Protein AF-A0A840UXD4-F1 (afdb_monomer_lite)

Radius of gyration: 17.42 Å; chains: 1; bounding box: 43×36×59 Å

Organism: NCBI:txid1506996

pLDDT: mean 75.96, std 15.87, range [35.84, 92.62]

Secondary structure (DSSP, 8-state):
-PPBP-TTEEEEEEEEEE--TTS----PPPEEEEEETT--TT---HHHHHTTT-BTT-EEEEEEETTTHHHHHGGGHHHHHHHHGGGGSSSEEEEEEEEEEEEEPPHHHHHHHHHHHHHTSS--S--------

Structure (mmCIF, N/CA/C/O backbone):
data_AF-A0A840UXD4-F1
#
_entry.id   AF-A0A840UXD4-F1
#
loop_
_atom_site.group_PDB
_atom_site.id
_atom_site.type_symbol
_atom_site.label_atom_id
_atom_site.label_alt_id
_atom_site.label_comp_id
_atom_site.label_asym_id
_atom_site.label_entity_id
_atom_site.label_seq_id
_atom_site.pdbx_PDB_ins_code
_atom_site.Cartn_x
_atom_site.Cartn_y
_atom_site.Cartn_z
_atom_site.occupancy
_atom_site.B_iso_or_equiv
_atom_site.auth_seq_id
_atom_site.auth_comp_id
_atom_site.auth_asym_id
_atom_site.auth_atom_id
_atom_site.pdbx_PDB_model_num
ATOM 1 N N . MET A 1 1 ? -14.885 -16.117 6.689 1.00 51.38 1 MET A N 1
ATOM 2 C CA . MET A 1 1 ? -13.451 -16.440 6.550 1.00 51.38 1 MET A CA 1
ATOM 3 C C . MET A 1 1 ? -12.937 -15.535 5.447 1.00 51.38 1 MET A C 1
ATOM 5 O O . MET A 1 1 ? -13.326 -15.748 4.308 1.00 51.38 1 MET A O 1
ATOM 9 N N . GLY A 1 2 ? -12.245 -14.448 5.798 1.00 63.50 2 GLY A N 1
ATOM 10 C CA . GLY A 1 2 ? -11.693 -13.512 4.811 1.00 63.50 2 GLY A CA 1
ATOM 11 C C . GLY A 1 2 ? -10.522 -14.150 4.067 1.00 63.50 2 GLY A C 1
ATOM 12 O O . GLY A 1 2 ? -9.871 -15.047 4.604 1.00 63.50 2 GLY A O 1
ATOM 13 N N . ALA A 1 3 ? -10.277 -13.729 2.829 1.00 81.12 3 ALA A N 1
ATOM 14 C CA . ALA A 1 3 ? -9.123 -14.198 2.072 1.00 81.12 3 ALA A CA 1
ATOM 15 C C . ALA A 1 3 ? -7.822 -13.674 2.709 1.00 81.12 3 ALA A C 1
ATOM 17 O O . ALA A 1 3 ? -7.748 -12.513 3.119 1.00 81.12 3 ALA A O 1
ATOM 18 N N . THR A 1 4 ? -6.816 -14.543 2.816 1.00 88.19 4 THR A N 1
ATOM 19 C CA . THR A 1 4 ? -5.488 -14.218 3.351 1.00 88.19 4 THR A CA 1
ATOM 20 C C . THR A 1 4 ? -4.525 -13.826 2.243 1.00 88.19 4 THR A C 1
ATOM 22 O O . THR A 1 4 ? -4.583 -14.354 1.128 1.00 88.19 4 THR A O 1
ATOM 25 N N . ILE A 1 5 ? -3.627 -12.893 2.552 1.00 88.94 5 ILE A N 1
ATOM 26 C CA . ILE A 1 5 ? -2.572 -12.460 1.639 1.00 88.94 5 ILE A CA 1
ATOM 27 C C . ILE A 1 5 ? -1.616 -13.630 1.382 1.00 88.94 5 ILE A C 1
ATOM 29 O O . ILE A 1 5 ? -1.026 -14.189 2.305 1.00 88.94 5 ILE A O 1
ATOM 33 N N . GLN A 1 6 ? -1.479 -13.997 0.108 1.00 86.88 6 GLN A N 1
ATOM 34 C CA . GLN A 1 6 ? -0.608 -15.067 -0.374 1.00 86.88 6 GLN A CA 1
ATOM 35 C C . GLN A 1 6 ? 0.081 -14.643 -1.673 1.00 86.88 6 GLN A C 1
ATOM 37 O O . GLN A 1 6 ? -0.330 -13.692 -2.340 1.00 86.88 6 GLN A O 1
ATOM 42 N N . VAL A 1 7 ? 1.127 -15.378 -2.046 1.00 86.38 7 VAL A N 1
ATOM 43 C CA . VAL A 1 7 ? 1.902 -15.157 -3.274 1.00 86.38 7 VAL A CA 1
ATOM 44 C C . VAL A 1 7 ? 0.990 -15.176 -4.507 1.00 86.38 7 VAL A C 1
ATOM 46 O O . VAL A 1 7 ? 0.102 -16.021 -4.619 1.00 86.38 7 VAL A O 1
ATOM 49 N N . LEU A 1 8 ? 1.205 -14.218 -5.417 1.00 85.06 8 LEU A N 1
ATOM 50 C CA . LEU A 1 8 ? 0.421 -13.977 -6.638 1.00 85.06 8 LEU A CA 1
ATOM 51 C C . LEU A 1 8 ? -1.041 -13.564 -6.416 1.00 85.06 8 LEU A C 1
ATOM 53 O O . LEU A 1 8 ? -1.810 -13.507 -7.374 1.00 85.06 8 LEU A O 1
ATOM 57 N N . LYS A 1 9 ? -1.449 -13.229 -5.189 1.00 88.44 9 LYS A N 1
ATOM 58 C CA . LYS A 1 9 ? -2.764 -12.625 -4.955 1.00 88.44 9 LYS A CA 1
ATOM 59 C C . LYS A 1 9 ? -2.733 -11.133 -5.236 1.00 88.44 9 LYS A C 1
ATOM 61 O O . LYS A 1 9 ? -1.749 -10.443 -4.965 1.00 88.44 9 LYS A O 1
ATOM 66 N N . LYS A 1 10 ? -3.849 -10.635 -5.759 1.00 91.00 10 LYS A N 1
ATOM 67 C CA . LYS A 1 10 ? -4.106 -9.211 -5.912 1.00 91.00 10 LYS A CA 1
ATOM 68 C C . LYS A 1 10 ? -4.601 -8.671 -4.582 1.00 91.00 10 LYS A C 1
ATOM 70 O O . LYS A 1 10 ? -5.691 -9.021 -4.122 1.00 91.00 10 LYS A O 1
ATOM 75 N N . VAL A 1 11 ? -3.786 -7.818 -3.979 1.00 91.44 11 VAL A N 1
ATOM 76 C CA . VAL A 1 11 ? -4.063 -7.202 -2.686 1.00 91.44 11 VAL A CA 1
ATOM 77 C C . VAL A 1 11 ? -4.475 -5.758 -2.918 1.00 91.44 11 VAL A C 1
ATOM 79 O O . VAL A 1 11 ? -3.784 -5.001 -3.602 1.00 91.44 11 VAL A O 1
ATOM 82 N N . THR A 1 12 ? -5.617 -5.392 -2.346 1.00 91.56 12 THR A N 1
ATOM 83 C CA . THR A 1 12 ? -6.121 -4.023 -2.298 1.00 91.56 12 THR A CA 1
ATOM 84 C C . THR A 1 12 ? -5.993 -3.527 -0.870 1.00 91.56 12 THR A C 1
ATOM 86 O O . THR A 1 12 ? -6.517 -4.135 0.064 1.00 91.56 12 THR A O 1
ATOM 89 N N . LEU A 1 13 ? -5.250 -2.441 -0.710 1.00 91.88 13 LEU A N 1
ATOM 90 C CA . LEU A 1 13 ? -4.996 -1.791 0.560 1.00 91.88 13 LEU A CA 1
ATOM 91 C C . LEU A 1 13 ? -5.547 -0.375 0.530 1.00 91.88 13 LEU A C 1
ATOM 93 O O . LEU A 1 13 ? -5.537 0.285 -0.504 1.00 91.88 13 LEU A O 1
ATOM 97 N N . SER A 1 14 ? -5.974 0.112 1.680 1.00 90.06 14 SER A N 1
ATOM 98 C CA . SER A 1 14 ? -6.309 1.509 1.906 1.00 90.06 14 SER A CA 1
ATOM 99 C C . SER A 1 14 ? -5.244 2.114 2.811 1.00 90.06 14 SER A C 1
ATOM 101 O O . SER A 1 14 ? -5.055 1.640 3.930 1.00 90.06 14 SER A O 1
ATOM 103 N N . LEU A 1 15 ? -4.512 3.114 2.315 1.00 88.00 15 LEU A N 1
ATOM 104 C CA . LEU A 1 15 ? -3.477 3.807 3.078 1.00 88.00 15 LEU A CA 1
ATOM 105 C C . LEU A 1 15 ? -3.973 5.163 3.556 1.00 88.00 15 LEU A C 1
ATOM 107 O O . LEU A 1 15 ? -4.465 5.974 2.772 1.00 88.00 15 LEU A O 1
ATOM 111 N N . VAL A 1 16 ? -3.756 5.436 4.835 1.00 85.38 16 VAL A N 1
ATOM 112 C CA . VAL A 1 16 ? -4.029 6.722 5.468 1.00 85.38 16 VAL A CA 1
ATOM 113 C C . VAL A 1 16 ? -2.751 7.187 6.151 1.00 85.38 16 VAL A C 1
ATOM 115 O O . VAL A 1 16 ? -2.277 6.563 7.100 1.00 85.38 16 VAL A O 1
ATOM 118 N N . ALA A 1 17 ? -2.182 8.292 5.671 1.00 81.25 17 ALA A N 1
ATOM 119 C CA . ALA A 1 17 ? -1.052 8.925 6.338 1.00 81.25 17 ALA A CA 1
ATOM 120 C C . ALA A 1 17 ? -1.546 9.610 7.617 1.00 81.25 17 ALA A C 1
ATOM 122 O O . ALA A 1 17 ? -2.346 10.547 7.565 1.00 81.25 17 ALA A O 1
ATOM 123 N N . LYS A 1 18 ? -1.076 9.132 8.765 1.00 73.88 18 LYS A N 1
ATOM 124 C CA . LYS A 1 18 ? -1.256 9.776 10.057 1.00 73.88 18 LYS A CA 1
ATOM 125 C C . LYS A 1 18 ? -0.095 10.745 10.250 1.00 73.88 18 LYS A C 1
ATOM 127 O O . LYS A 1 18 ? 1.053 10.350 10.369 1.00 73.88 18 LYS A O 1
ATOM 132 N N . THR A 1 19 ? -0.383 12.035 10.266 1.00 63.56 19 THR A N 1
ATOM 133 C CA . THR A 1 19 ? 0.560 13.032 10.785 1.00 63.56 19 THR A CA 1
ATOM 134 C C . THR A 1 19 ? 0.357 13.141 12.296 1.00 63.56 19 THR A C 1
ATOM 136 O O . THR A 1 19 ? -0.790 13.146 12.746 1.00 63.56 19 THR A O 1
ATOM 139 N N . GLU A 1 20 ? 1.444 13.190 13.071 1.00 55.12 20 GLU A N 1
ATOM 140 C CA . GLU A 1 20 ? 1.452 13.179 14.544 1.00 55.12 20 GLU A CA 1
ATOM 141 C C . GLU A 1 20 ? 0.375 14.071 15.215 1.00 55.12 20 GLU A C 1
ATOM 143 O O . GLU A 1 20 ? 0.006 15.135 14.695 1.00 55.12 20 GLU A O 1
ATOM 148 N N . PRO A 1 21 ? -0.110 13.689 16.415 1.00 45.56 21 PRO A N 1
ATOM 149 C CA . PRO A 1 21 ? -1.150 14.414 17.139 1.00 45.56 21 PRO A CA 1
ATOM 150 C C . PRO A 1 21 ? -0.599 15.714 17.745 1.00 45.56 21 PRO A C 1
ATOM 152 O O . PRO A 1 21 ? -0.247 15.785 18.918 1.00 45.56 21 PRO A O 1
ATOM 155 N N . GLY A 1 22 ? -0.526 16.772 16.940 1.00 49.06 22 GLY A N 1
ATOM 156 C CA . GLY A 1 22 ? -0.102 18.094 17.416 1.00 49.06 22 GLY A CA 1
ATOM 157 C C . GLY A 1 22 ? -0.281 19.240 16.425 1.00 49.06 22 GLY A C 1
ATOM 158 O O . GLY A 1 22 ? -0.312 20.400 16.835 1.00 49.06 22 GLY A O 1
ATOM 159 N N . LYS A 1 23 ? -0.451 18.958 15.128 1.00 41.72 23 LYS A N 1
ATOM 160 C CA . LYS A 1 23 ? -0.671 20.009 14.132 1.00 41.72 23 LYS A CA 1
ATOM 161 C C . LYS A 1 23 ? -1.556 19.501 13.001 1.00 41.72 23 LYS A C 1
ATOM 163 O O . LYS A 1 23 ? -1.111 18.736 12.162 1.00 41.72 23 LYS A O 1
ATOM 168 N N . CYS A 1 24 ? -2.800 19.977 13.012 1.00 35.84 24 CYS A N 1
ATOM 169 C CA . CYS A 1 24 ? -3.835 19.784 11.997 1.00 35.84 24 CYS A CA 1
ATOM 170 C C . CYS A 1 24 ? -4.174 18.321 11.678 1.00 35.84 24 CYS A C 1
ATOM 172 O O . CYS A 1 24 ? -3.444 17.625 10.982 1.00 35.84 24 CYS A O 1
ATOM 174 N N . SER A 1 25 ? -5.363 17.899 12.115 1.00 44.22 25 SER A N 1
ATOM 175 C CA . SER A 1 25 ? -6.077 16.745 11.570 1.00 44.22 25 SER A CA 1
ATOM 176 C C . SER A 1 25 ? -6.206 16.879 10.052 1.00 44.22 25 SER A C 1
ATOM 178 O O . SER A 1 25 ? -7.178 17.435 9.544 1.00 44.22 25 SER A O 1
ATOM 180 N N . THR A 1 26 ? -5.221 16.384 9.312 1.00 45.72 26 THR A N 1
ATOM 181 C CA . THR A 1 26 ? -5.364 16.201 7.877 1.00 45.72 26 THR A CA 1
ATOM 182 C C . THR A 1 26 ? -6.144 14.911 7.720 1.00 45.72 26 THR A C 1
ATOM 184 O O . THR A 1 26 ? -5.596 13.819 7.821 1.00 45.72 26 THR A O 1
ATOM 187 N N . ASN A 1 27 ? -7.457 15.051 7.545 1.00 52.75 27 ASN A N 1
ATOM 188 C CA . ASN A 1 27 ? -8.353 13.997 7.081 1.00 52.75 27 ASN A CA 1
ATOM 189 C C . ASN A 1 27 ? -7.976 13.651 5.629 1.00 52.75 27 ASN A C 1
ATOM 191 O O . ASN A 1 27 ? -8.712 13.968 4.695 1.00 52.75 27 ASN A O 1
ATOM 195 N N . ALA A 1 28 ? -6.761 13.133 5.429 1.00 63.28 28 ALA A N 1
ATOM 196 C CA . ALA A 1 28 ? -6.299 12.693 4.130 1.00 63.28 28 ALA A CA 1
ATOM 197 C C . ALA A 1 28 ? -7.223 11.547 3.706 1.00 63.28 28 ALA A C 1
ATOM 199 O O . ALA A 1 28 ? -7.399 10.601 4.481 1.00 63.28 28 ALA A O 1
ATOM 200 N N . PRO A 1 29 ? -7.862 11.640 2.529 1.00 69.69 29 PRO A N 1
ATOM 201 C CA . PRO A 1 29 ? -8.730 10.575 2.074 1.00 69.69 29 PRO A CA 1
ATOM 202 C C . PRO A 1 29 ? -7.916 9.279 1.965 1.00 69.69 29 PRO A C 1
ATOM 204 O O . PRO A 1 29 ? -6.758 9.335 1.542 1.00 69.69 29 PRO A O 1
ATOM 207 N N . PRO A 1 30 ? -8.501 8.128 2.337 1.00 81.62 30 PRO A N 1
ATOM 208 C CA . PRO A 1 30 ? -7.849 6.840 2.174 1.00 81.62 30 PRO A CA 1
ATOM 209 C C . PRO A 1 30 ? -7.432 6.641 0.719 1.00 81.62 30 PRO A C 1
ATOM 211 O O . PRO A 1 30 ? -8.247 6.762 -0.198 1.00 81.62 30 PRO A O 1
ATOM 214 N N . ILE A 1 31 ? -6.150 6.356 0.514 1.00 85.62 31 ILE A N 1
ATOM 215 C CA . ILE A 1 31 ? -5.565 6.156 -0.805 1.00 85.62 31 ILE A CA 1
ATOM 216 C C . ILE A 1 31 ? -5.596 4.655 -1.105 1.00 85.62 31 ILE A C 1
ATOM 218 O O . ILE A 1 31 ? -4.915 3.893 -0.415 1.00 85.62 31 ILE A O 1
ATOM 222 N N . PRO A 1 32 ? -6.350 4.204 -2.122 1.00 87.12 32 PRO A N 1
ATOM 223 C CA . PRO A 1 32 ? -6.349 2.803 -2.506 1.00 87.12 32 PRO A CA 1
ATOM 224 C C . PRO A 1 32 ? -5.040 2.448 -3.224 1.00 87.12 32 PRO A C 1
ATOM 226 O O . PRO A 1 32 ? -4.716 3.016 -4.266 1.00 87.12 32 PRO A O 1
ATOM 229 N N . LEU A 1 33 ? -4.304 1.477 -2.693 1.00 88.06 33 LEU A N 1
ATOM 230 C CA . LEU A 1 33 ? -3.159 0.840 -3.337 1.00 88.06 33 LEU A CA 1
ATOM 231 C C . LEU A 1 33 ? -3.549 -0.563 -3.774 1.00 88.06 33 LEU A C 1
ATOM 233 O O . LEU A 1 33 ? -4.030 -1.357 -2.972 1.00 88.06 33 LEU A O 1
ATOM 237 N N . VAL A 1 34 ? -3.270 -0.890 -5.029 1.00 89.44 34 VAL A N 1
ATOM 238 C CA . VAL A 1 34 ? -3.474 -2.236 -5.562 1.00 89.44 34 VAL A CA 1
ATOM 239 C C . VAL A 1 34 ? -2.157 -2.744 -6.116 1.00 89.44 34 VAL A C 1
ATOM 241 O O . VAL A 1 34 ? -1.524 -2.072 -6.932 1.00 89.44 34 VAL A O 1
ATOM 244 N N . PHE A 1 35 ? -1.746 -3.929 -5.682 1.00 88.81 35 PHE A N 1
ATOM 245 C CA . PHE A 1 35 ? -0.542 -4.590 -6.177 1.00 88.81 35 PHE A CA 1
ATOM 246 C C . PHE A 1 35 ? -0.681 -6.113 -6.094 1.00 88.81 35 PHE A C 1
ATOM 248 O O . PHE A 1 35 ? -1.612 -6.637 -5.479 1.00 88.81 35 PHE A O 1
ATOM 255 N N . ILE A 1 36 ? 0.233 -6.823 -6.756 1.00 89.62 36 ILE A N 1
ATOM 256 C CA . ILE A 1 36 ? 0.310 -8.283 -6.688 1.00 89.62 36 ILE A CA 1
ATOM 257 C C . ILE A 1 36 ? 1.372 -8.651 -5.658 1.00 89.62 36 ILE A C 1
ATOM 259 O O . ILE A 1 36 ? 2.503 -8.183 -5.751 1.00 89.62 36 ILE A O 1
ATOM 263 N N . TYR A 1 37 ? 1.008 -9.474 -4.681 1.00 89.38 37 TYR A N 1
ATOM 264 C CA . TYR A 1 37 ? 1.901 -9.844 -3.588 1.00 89.38 37 TYR A CA 1
ATOM 265 C C . TYR A 1 37 ? 2.983 -10.833 -4.041 1.00 89.38 37 TYR A C 1
ATOM 267 O O . TYR A 1 37 ? 2.671 -11.851 -4.669 1.00 89.38 37 TYR A O 1
ATOM 275 N N . GLY A 1 38 ? 4.247 -10.571 -3.691 1.00 85.38 38 GLY A N 1
ATOM 276 C CA . GLY A 1 38 ? 5.350 -11.506 -3.934 1.00 85.38 38 GLY A CA 1
ATOM 277 C C . GLY A 1 38 ? 5.840 -11.571 -5.382 1.00 85.38 38 GLY A C 1
ATOM 278 O O . GLY A 1 38 ? 6.346 -12.605 -5.808 1.00 85.38 38 GLY A O 1
ATOM 279 N N . VAL A 1 39 ? 5.680 -10.489 -6.150 1.00 82.62 39 VAL A N 1
ATOM 280 C CA . VAL A 1 39 ? 6.208 -10.366 -7.528 1.00 82.62 39 VAL A CA 1
ATOM 281 C C . VAL A 1 39 ? 7.528 -9.597 -7.607 1.00 82.62 39 VAL A C 1
ATOM 283 O O . VAL A 1 39 ? 8.077 -9.444 -8.697 1.00 82.62 39 VAL A O 1
ATOM 286 N N . GLY A 1 40 ? 8.024 -9.087 -6.478 1.00 75.56 40 GLY A N 1
ATOM 287 C CA . GLY A 1 40 ? 9.300 -8.385 -6.404 1.00 75.56 40 GLY A CA 1
ATOM 288 C C . GLY A 1 40 ? 10.468 -9.290 -6.801 1.00 75.56 40 GLY A C 1
ATOM 289 O O . GLY A 1 40 ? 10.606 -10.402 -6.297 1.00 7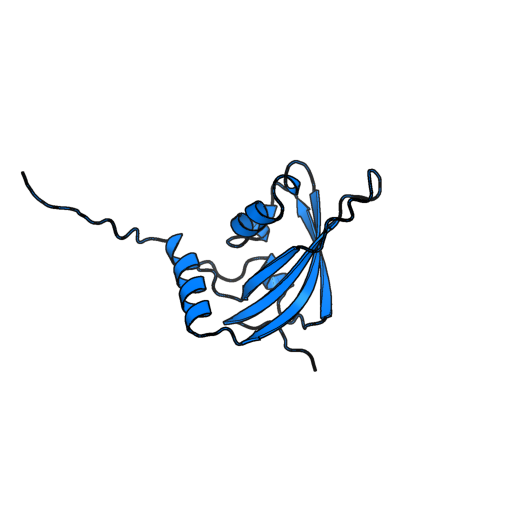5.56 40 GLY A O 1
ATOM 290 N N . SER A 1 41 ? 11.333 -8.799 -7.689 1.00 69.12 41 SER A N 1
ATOM 291 C CA . SER A 1 41 ? 12.517 -9.528 -8.175 1.00 69.12 41 SER A CA 1
ATOM 292 C C . SER A 1 41 ? 13.541 -9.823 -7.070 1.00 69.12 41 SER A C 1
ATOM 294 O O . SER A 1 41 ? 14.316 -10.765 -7.191 1.00 69.12 41 SER A O 1
ATOM 296 N N . ASP A 1 42 ? 13.533 -9.016 -6.007 1.00 70.31 42 ASP A N 1
ATOM 297 C CA . ASP A 1 42 ? 14.449 -9.088 -4.859 1.00 70.31 42 ASP A CA 1
ATOM 298 C C . ASP A 1 42 ? 13.865 -9.898 -3.679 1.00 70.31 42 ASP A C 1
ATOM 300 O O . ASP A 1 42 ? 14.432 -9.947 -2.593 1.00 70.31 42 ASP A O 1
ATOM 304 N N . GLY A 1 43 ? 12.712 -10.549 -3.879 1.00 78.62 43 GLY A N 1
ATOM 305 C CA . GLY A 1 43 ? 11.960 -11.211 -2.812 1.00 78.62 43 GLY A CA 1
ATOM 306 C C . GLY A 1 43 ? 10.962 -10.280 -2.116 1.00 78.62 43 GLY A C 1
ATOM 307 O O . GLY A 1 43 ? 10.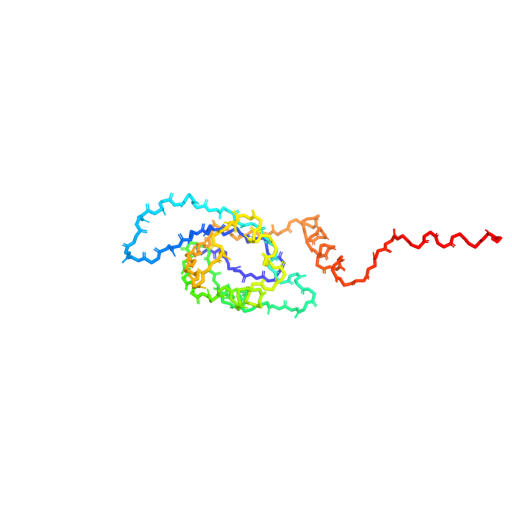525 -9.283 -2.690 1.00 78.62 43 GLY A O 1
ATOM 308 N N . LEU A 1 44 ? 10.555 -10.651 -0.894 1.00 83.75 44 LEU A N 1
ATOM 309 C CA . LEU A 1 44 ? 9.570 -9.905 -0.104 1.00 83.75 44 LEU A CA 1
ATOM 310 C C . LEU A 1 44 ? 10.238 -8.743 0.633 1.00 83.75 44 LEU A C 1
ATOM 312 O O . LEU A 1 44 ? 11.145 -8.951 1.439 1.00 83.75 44 LEU A O 1
ATOM 316 N N . CYS A 1 45 ? 9.743 -7.526 0.422 1.00 87.81 45 CYS A N 1
ATOM 317 C CA . CYS A 1 45 ? 10.191 -6.367 1.192 1.00 87.81 45 CYS A CA 1
ATOM 318 C C . CYS A 1 45 ? 9.703 -6.440 2.660 1.00 87.81 45 CYS A C 1
ATOM 320 O O . CYS A 1 45 ? 8.750 -7.169 2.965 1.00 87.81 45 CYS A O 1
ATOM 322 N N . PRO A 1 46 ? 10.286 -5.660 3.592 1.00 88.88 46 PRO A N 1
ATOM 323 C CA . PRO A 1 46 ? 9.816 -5.595 4.981 1.00 88.88 46 PRO A CA 1
ATOM 324 C C . PRO A 1 46 ? 8.320 -5.275 5.110 1.00 88.88 46 PRO A C 1
ATOM 326 O O . PRO A 1 46 ? 7.627 -5.877 5.930 1.00 88.88 46 PRO A O 1
ATOM 329 N N . PHE A 1 47 ? 7.800 -4.392 4.253 1.00 88.75 47 PHE A N 1
ATOM 330 C CA . PHE A 1 47 ? 6.368 -4.110 4.167 1.00 88.75 47 PHE A CA 1
ATOM 331 C C . PHE A 1 47 ? 5.536 -5.337 3.763 1.00 88.75 47 PHE A C 1
ATOM 333 O O . PHE A 1 47 ? 4.541 -5.654 4.411 1.00 88.75 47 PHE A O 1
ATOM 340 N N . GLU A 1 48 ? 5.946 -6.063 2.720 1.00 89.12 48 GLU A N 1
ATOM 341 C CA . GLU A 1 48 ? 5.257 -7.287 2.292 1.00 89.12 48 GLU A CA 1
ATOM 342 C C . GLU A 1 48 ? 5.322 -8.369 3.372 1.00 89.12 48 GLU A C 1
ATOM 344 O O . GLU A 1 48 ? 4.344 -9.074 3.609 1.00 89.12 48 GLU A O 1
ATOM 349 N N . THR A 1 49 ? 6.444 -8.464 4.080 1.00 89.25 49 THR A N 1
ATOM 350 C CA . THR A 1 49 ? 6.605 -9.383 5.211 1.00 89.25 49 THR A CA 1
ATOM 351 C C . THR A 1 49 ? 5.650 -9.030 6.355 1.00 89.25 49 THR A C 1
ATOM 353 O O . THR A 1 49 ? 5.058 -9.923 6.950 1.00 89.25 49 THR A O 1
ATOM 356 N N . ALA A 1 50 ? 5.423 -7.741 6.635 1.00 88.69 50 ALA A N 1
ATOM 357 C CA . ALA A 1 50 ? 4.447 -7.303 7.639 1.00 88.69 50 ALA A CA 1
ATOM 358 C C . ALA A 1 50 ? 2.987 -7.600 7.240 1.00 88.69 50 ALA A C 1
ATOM 360 O O . ALA A 1 50 ? 2.119 -7.732 8.107 1.00 88.69 50 ALA A O 1
ATOM 361 N N . LEU A 1 51 ? 2.724 -7.716 5.935 1.00 88.25 51 LEU A N 1
ATOM 362 C CA . LEU A 1 51 ? 1.432 -8.113 5.370 1.00 88.25 51 LEU A CA 1
ATOM 363 C C . LEU A 1 51 ? 1.243 -9.632 5.270 1.00 88.25 51 LEU A C 1
ATOM 365 O O . LEU A 1 51 ? 0.142 -10.084 4.952 1.00 88.25 51 LEU A O 1
ATOM 369 N N . TRP A 1 52 ? 2.283 -10.423 5.531 1.00 87.31 52 TRP A N 1
ATOM 370 C CA . TRP A 1 52 ? 2.190 -11.877 5.496 1.00 87.31 52 TRP A CA 1
ATOM 371 C C . TRP A 1 52 ? 1.131 -12.377 6.490 1.00 87.31 52 TRP A C 1
ATOM 373 O O . TRP A 1 52 ? 1.072 -11.917 7.630 1.00 87.31 52 TRP A O 1
ATOM 383 N N . ASP A 1 53 ? 0.294 -13.320 6.048 1.00 86.12 53 ASP A N 1
ATOM 384 C CA . ASP A 1 53 ? -0.803 -13.926 6.825 1.00 86.12 53 ASP A CA 1
ATOM 385 C C . ASP A 1 53 ? -1.931 -12.960 7.253 1.00 86.12 53 ASP A C 1
ATOM 387 O O . ASP A 1 53 ? -2.878 -13.357 7.930 1.00 86.12 53 ASP A O 1
ATOM 391 N N . LYS A 1 54 ? -1.897 -11.694 6.813 1.00 90.19 54 LYS A N 1
ATOM 392 C CA . LYS A 1 54 ? -2.990 -10.743 7.050 1.00 90.19 54 LYS A CA 1
ATOM 393 C C . LYS A 1 54 ? -4.220 -11.105 6.225 1.00 90.19 54 LYS A C 1
ATOM 395 O O . LYS A 1 54 ? -4.116 -11.627 5.111 1.00 90.19 54 LYS A O 1
ATOM 400 N N . HIS A 1 55 ? -5.392 -10.795 6.767 1.00 90.62 55 HIS A N 1
ATOM 401 C CA . HIS A 1 55 ? -6.678 -11.051 6.122 1.00 90.62 55 HIS A CA 1
ATOM 402 C C . HIS A 1 55 ? -7.429 -9.757 5.800 1.00 90.62 55 HIS A C 1
ATOM 404 O O . HIS A 1 55 ? -7.164 -8.699 6.369 1.00 90.62 55 HIS A O 1
ATOM 410 N N . GLU A 1 56 ? -8.381 -9.847 4.873 1.00 89.81 56 GLU A N 1
ATOM 411 C CA . GLU A 1 56 ? -9.306 -8.751 4.572 1.00 89.81 56 GLU A CA 1
ATOM 412 C C . GLU A 1 56 ? -10.020 -8.240 5.839 1.00 89.81 56 GLU A C 1
ATOM 414 O O . GLU A 1 56 ? -10.530 -9.024 6.641 1.00 89.81 56 GLU A O 1
ATOM 419 N N . GLY A 1 57 ? -10.054 -6.917 6.002 1.00 87.88 57 GLY A N 1
ATOM 420 C CA . GLY A 1 57 ? -10.561 -6.208 7.176 1.00 87.88 57 GLY A CA 1
ATOM 421 C C . GLY A 1 57 ? -9.502 -5.931 8.246 1.00 87.88 57 GLY A C 1
ATOM 422 O O . GLY A 1 57 ? -9.773 -5.186 9.190 1.00 87.88 57 GLY A O 1
ATOM 423 N N . GLU A 1 58 ? -8.297 -6.493 8.120 1.00 89.69 58 GLU A N 1
ATOM 424 C CA . GLU A 1 58 ? -7.233 -6.272 9.092 1.00 89.69 58 GLU A CA 1
ATOM 425 C C . GLU A 1 58 ? -6.522 -4.930 8.869 1.00 89.69 58 GLU A C 1
ATOM 427 O O . GLU A 1 58 ? -6.296 -4.490 7.738 1.00 89.69 58 GLU A O 1
ATOM 432 N N . LYS A 1 59 ? -6.157 -4.279 9.977 1.00 89.50 59 LYS A N 1
ATOM 433 C CA . LYS A 1 59 ? -5.438 -3.004 9.993 1.00 89.50 59 LYS A CA 1
ATOM 434 C C . LYS A 1 59 ? -4.044 -3.179 10.560 1.00 89.50 59 LYS A C 1
ATOM 436 O O . LYS A 1 59 ? -3.852 -3.847 11.573 1.00 89.50 59 LYS A O 1
ATOM 441 N N . LEU A 1 60 ? -3.090 -2.503 9.945 1.00 88.75 60 LEU A N 1
ATOM 442 C CA . LEU A 1 60 ? -1.709 -2.410 10.379 1.00 88.75 60 LEU A CA 1
ATOM 443 C C . LEU A 1 60 ? -1.322 -0.935 10.434 1.00 88.75 60 LEU A C 1
ATOM 445 O O . LEU A 1 60 ? -1.601 -0.185 9.505 1.00 88.75 60 LEU A O 1
ATOM 449 N N . VAL A 1 61 ? -0.655 -0.518 11.504 1.00 87.81 61 VAL A N 1
ATOM 450 C CA . VAL A 1 61 ? -0.021 0.802 11.564 1.00 87.81 61 VAL A CA 1
ATOM 451 C C . VAL A 1 61 ? 1.481 0.601 11.487 1.00 87.81 61 VAL A C 1
ATOM 453 O O . VAL A 1 61 ? 2.034 -0.185 12.255 1.00 87.81 61 VAL A O 1
ATOM 456 N N . VAL A 1 62 ? 2.126 1.290 10.551 1.00 86.38 62 VAL A N 1
ATOM 457 C CA . VAL A 1 62 ? 3.580 1.277 10.385 1.00 86.38 62 VAL A CA 1
ATOM 458 C C . VAL A 1 62 ? 4.117 2.688 10.554 1.00 86.38 62 VAL A C 1
ATOM 460 O O . VAL A 1 62 ? 3.560 3.634 10.003 1.00 86.38 62 VAL A O 1
ATOM 463 N N . SER A 1 63 ? 5.209 2.817 11.296 1.00 86.69 63 SER A N 1
ATOM 464 C CA . SER A 1 63 ? 5.914 4.081 11.500 1.00 86.69 63 SER A CA 1
ATOM 465 C C . SER A 1 63 ? 7.313 3.919 10.929 1.00 86.69 63 SER A C 1
ATOM 467 O O . SER A 1 63 ? 8.114 3.149 11.461 1.00 86.69 63 SER A O 1
ATOM 469 N N . VAL A 1 64 ? 7.601 4.597 9.821 1.00 85.81 64 VAL A N 1
ATOM 470 C CA . VAL A 1 64 ? 8.872 4.450 9.099 1.00 85.81 64 VAL A CA 1
ATOM 471 C C . VAL A 1 64 ? 9.490 5.822 8.886 1.00 85.81 64 VAL A C 1
ATOM 473 O O . VAL A 1 64 ? 8.811 6.772 8.503 1.00 85.81 64 VAL A O 1
ATOM 476 N N . LYS A 1 65 ? 10.793 5.949 9.138 1.00 85.25 65 LYS A N 1
ATOM 477 C CA . LYS A 1 65 ? 11.525 7.191 8.870 1.00 85.25 65 LYS A CA 1
ATOM 478 C C . LYS A 1 65 ? 11.604 7.443 7.367 1.00 85.25 65 LYS A C 1
ATOM 480 O O . LYS A 1 65 ? 11.791 6.507 6.596 1.00 85.25 65 LYS A O 1
ATOM 485 N N . ALA A 1 66 ? 11.563 8.704 6.949 1.00 80.31 66 ALA A N 1
ATOM 486 C CA . ALA A 1 66 ? 11.727 9.093 5.548 1.00 80.31 66 ALA A CA 1
ATOM 487 C C . ALA A 1 66 ? 13.086 8.672 4.949 1.00 80.31 66 ALA A C 1
ATOM 489 O O . ALA A 1 66 ? 13.214 8.587 3.735 1.00 80.31 66 ALA A O 1
ATOM 490 N N . THR A 1 67 ? 14.094 8.379 5.777 1.00 82.75 67 THR A N 1
ATOM 491 C CA . THR A 1 67 ? 15.386 7.811 5.351 1.00 82.75 67 THR A CA 1
ATOM 492 C C . THR A 1 67 ? 15.314 6.322 5.021 1.00 82.75 67 THR A C 1
ATOM 494 O O . THR A 1 67 ? 16.026 5.860 4.138 1.00 82.75 67 THR A O 1
ATOM 497 N N . ASP A 1 68 ? 14.441 5.582 5.706 1.00 86.50 68 ASP A N 1
ATOM 498 C CA . ASP A 1 68 ? 14.335 4.117 5.640 1.00 86.50 68 ASP A CA 1
ATOM 499 C C . ASP A 1 68 ? 13.125 3.660 4.807 1.00 86.50 68 ASP A C 1
ATOM 501 O O . ASP A 1 68 ? 13.003 2.496 4.435 1.00 86.50 68 ASP A O 1
ATOM 505 N N . VAL A 1 69 ? 12.225 4.589 4.472 1.00 83.81 69 VAL A N 1
ATOM 506 C CA . VAL A 1 69 ? 10.998 4.354 3.696 1.00 83.81 69 VAL A CA 1
ATOM 507 C C . VAL A 1 69 ? 11.272 3.653 2.360 1.00 83.81 69 VAL A C 1
ATOM 509 O O . VAL A 1 69 ? 10.524 2.758 1.971 1.00 83.81 69 VAL A O 1
ATOM 512 N N . GLN A 1 70 ? 12.361 4.005 1.671 1.00 84.50 70 GLN A N 1
ATOM 513 C CA . GLN A 1 70 ? 12.707 3.390 0.392 1.00 84.50 70 GLN A CA 1
ATOM 514 C C . GLN A 1 70 ? 13.065 1.912 0.561 1.00 84.50 70 GLN A C 1
ATOM 516 O O . GLN A 1 70 ? 12.639 1.090 -0.244 1.00 84.50 70 GLN A O 1
ATOM 521 N N . GLU A 1 71 ? 13.817 1.570 1.604 1.00 86.88 71 GLU A N 1
ATOM 522 C CA . GLU A 1 71 ? 14.210 0.189 1.886 1.00 86.88 71 GLU A CA 1
ATOM 523 C C . GLU A 1 71 ? 13.018 -0.630 2.398 1.00 86.88 71 GLU A C 1
ATOM 525 O O . GLU A 1 71 ? 12.777 -1.745 1.942 1.00 86.88 71 GLU A O 1
ATOM 530 N N . TYR A 1 72 ? 12.200 -0.042 3.275 1.00 88.31 72 TYR A N 1
ATOM 531 C CA . TYR A 1 72 ? 11.045 -0.709 3.873 1.00 88.31 72 TYR A CA 1
ATOM 532 C C . TYR A 1 72 ? 9.976 -1.112 2.845 1.00 88.31 72 TYR A C 1
ATOM 534 O O . TYR A 1 72 ? 9.440 -2.224 2.895 1.00 88.31 72 TYR A O 1
ATOM 542 N N . PHE A 1 73 ? 9.665 -0.215 1.905 1.00 86.19 73 PHE A N 1
ATOM 543 C CA . PHE A 1 73 ? 8.682 -0.459 0.845 1.00 86.19 73 PHE A CA 1
ATOM 544 C C . PHE A 1 73 ? 9.300 -1.035 -0.437 1.00 86.19 73 PHE A C 1
ATOM 546 O O . PHE A 1 73 ? 8.562 -1.481 -1.319 1.00 86.19 73 PHE A O 1
ATOM 553 N N . GLY A 1 74 ? 10.630 -1.016 -0.555 1.00 86.19 74 GLY A N 1
ATOM 554 C CA . GLY A 1 74 ? 11.391 -1.525 -1.692 1.00 86.19 74 GLY A CA 1
ATOM 555 C C . GLY A 1 74 ? 10.819 -1.084 -3.038 1.00 86.19 74 GLY A C 1
ATOM 556 O O . GLY A 1 74 ? 10.706 0.104 -3.338 1.00 86.19 74 GLY A O 1
ATOM 557 N N . HIS A 1 75 ? 10.409 -2.049 -3.859 1.00 82.75 75 HIS A N 1
ATOM 558 C CA . HIS A 1 75 ? 9.886 -1.787 -5.202 1.00 82.75 75 HIS A CA 1
ATOM 559 C C . HIS A 1 75 ? 8.553 -1.007 -5.218 1.00 82.75 75 HIS A C 1
ATOM 561 O O . HIS A 1 75 ? 8.233 -0.354 -6.213 1.00 82.75 75 HIS A O 1
ATOM 567 N N . LEU A 1 76 ? 7.783 -1.024 -4.123 1.00 84.00 76 LEU A N 1
ATOM 568 C CA . LEU A 1 76 ? 6.537 -0.260 -3.989 1.00 84.00 76 LEU A CA 1
ATOM 569 C C . LEU A 1 76 ? 6.782 1.210 -3.630 1.00 84.00 76 LEU A C 1
ATOM 571 O O . LEU A 1 76 ? 5.865 2.023 -3.762 1.00 84.00 76 LEU A O 1
ATOM 575 N N . PHE A 1 77 ? 8.005 1.574 -3.228 1.00 84.12 77 PHE A N 1
ATOM 576 C CA . PHE A 1 77 ? 8.351 2.933 -2.817 1.00 84.12 77 PHE A CA 1
ATOM 577 C C . PHE A 1 77 ? 8.015 3.975 -3.887 1.00 84.12 77 PHE A C 1
ATOM 579 O O . PHE A 1 77 ? 7.416 5.000 -3.576 1.00 84.12 77 PHE A O 1
ATOM 586 N N . HIS A 1 78 ? 8.334 3.714 -5.158 1.00 80.69 78 HIS A N 1
ATOM 587 C CA . HIS A 1 78 ? 8.058 4.671 -6.233 1.00 80.69 78 HIS A CA 1
ATOM 588 C C . HIS A 1 78 ? 6.551 4.908 -6.423 1.00 80.69 78 HIS A C 1
ATOM 590 O O . HIS A 1 78 ? 6.105 6.050 -6.543 1.00 80.69 78 HIS A O 1
ATOM 596 N N . THR A 1 79 ? 5.756 3.834 -6.384 1.00 82.56 79 THR A N 1
ATOM 597 C CA . THR A 1 79 ? 4.289 3.904 -6.445 1.00 82.56 79 THR A CA 1
ATOM 598 C C . THR A 1 79 ? 3.735 4.690 -5.260 1.00 82.56 79 THR A C 1
ATOM 600 O O . THR A 1 79 ? 2.888 5.563 -5.434 1.00 82.56 79 THR A O 1
ATOM 603 N N . LEU A 1 80 ? 4.251 4.431 -4.058 1.00 80.25 80 LEU A N 1
ATOM 604 C CA . LEU A 1 80 ? 3.855 5.140 -2.847 1.00 80.25 80 LEU A CA 1
ATOM 605 C C . LEU A 1 80 ? 4.231 6.620 -2.895 1.00 80.25 80 LEU A C 1
ATOM 607 O O . LEU A 1 80 ? 3.377 7.448 -2.607 1.00 80.25 80 LEU A O 1
ATOM 611 N N . CYS A 1 81 ? 5.438 6.973 -3.334 1.00 79.56 81 CYS A N 1
ATOM 612 C CA . CYS A 1 81 ? 5.852 8.360 -3.565 1.00 79.56 81 CYS A CA 1
ATOM 613 C C . CYS A 1 81 ? 4.930 9.081 -4.546 1.00 79.56 81 CYS A C 1
ATOM 615 O O . CYS A 1 81 ? 4.554 10.227 -4.313 1.00 79.56 81 CYS A O 1
ATOM 617 N N . HIS A 1 82 ? 4.537 8.418 -5.634 1.00 79.94 82 HIS A N 1
ATOM 618 C CA . HIS A 1 82 ? 3.625 9.002 -6.610 1.00 79.94 82 HIS A CA 1
ATOM 619 C C . HIS A 1 82 ? 2.232 9.263 -6.014 1.00 79.94 82 HIS A C 1
ATOM 621 O O . HIS A 1 82 ? 1.617 10.285 -6.310 1.00 79.94 82 HIS A O 1
ATOM 627 N N . MET A 1 83 ? 1.733 8.367 -5.158 1.00 77.25 83 MET A N 1
ATOM 628 C CA . MET A 1 83 ? 0.399 8.495 -4.563 1.00 77.25 83 MET A CA 1
ATOM 629 C C . MET A 1 83 ? 0.348 9.411 -3.333 1.00 77.25 83 MET A C 1
ATOM 631 O O . MET A 1 83 ? -0.578 10.205 -3.195 1.00 77.25 83 MET A O 1
ATOM 635 N N . LEU A 1 84 ? 1.332 9.306 -2.439 1.00 73.38 84 LEU A N 1
ATOM 636 C CA . LEU A 1 84 ? 1.446 10.103 -1.213 1.00 73.38 84 LEU A CA 1
ATOM 637 C C . LEU A 1 84 ? 2.074 11.480 -1.479 1.00 73.38 84 LEU A C 1
ATOM 639 O O . LEU A 1 84 ? 1.937 12.394 -0.667 1.00 73.38 84 LEU A O 1
ATOM 643 N N . GLY A 1 85 ? 2.758 11.662 -2.611 1.00 70.38 85 GLY A N 1
ATOM 644 C CA . GLY A 1 85 ? 3.377 12.924 -3.001 1.00 70.38 85 GLY A CA 1
ATOM 645 C C . GLY A 1 85 ? 4.380 13.438 -1.963 1.00 70.38 85 GLY A C 1
ATOM 646 O O . GLY A 1 85 ? 5.222 12.704 -1.452 1.00 70.38 85 GLY A O 1
ATOM 647 N N . LYS A 1 86 ? 4.280 14.731 -1.626 1.00 60.59 86 LYS A N 1
ATOM 648 C CA . LYS A 1 86 ? 5.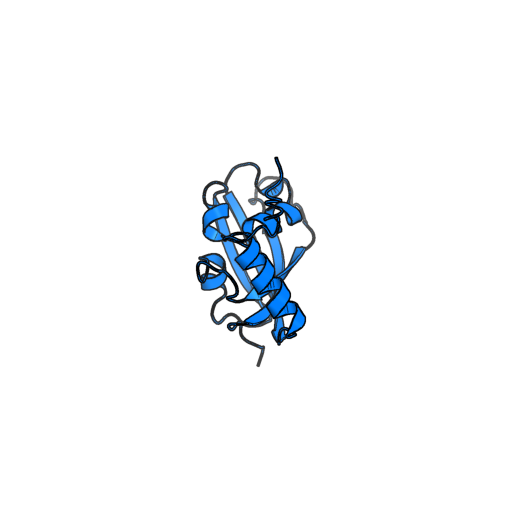184 15.424 -0.686 1.00 60.59 86 LYS A CA 1
ATOM 649 C C . LYS A 1 86 ? 4.967 15.065 0.793 1.00 60.59 86 LYS A C 1
ATOM 651 O O . LYS A 1 86 ? 5.563 15.709 1.646 1.00 60.59 86 LYS A O 1
ATOM 656 N N . GLN A 1 87 ? 4.130 14.083 1.131 1.00 60.75 87 GLN A N 1
ATOM 657 C CA . GLN A 1 87 ? 3.952 13.677 2.536 1.00 60.75 87 GLN A CA 1
ATOM 658 C C . GLN A 1 87 ? 5.170 12.919 3.095 1.00 60.75 87 GLN A C 1
ATOM 660 O O . GLN A 1 87 ? 5.310 12.783 4.302 1.00 60.75 87 GLN A O 1
ATOM 665 N N . ILE A 1 88 ? 6.092 12.507 2.219 1.00 62.06 88 ILE A N 1
ATOM 666 C CA . ILE A 1 88 ? 7.386 11.883 2.540 1.00 62.06 88 ILE A CA 1
ATOM 667 C C . ILE A 1 88 ? 8.505 12.951 2.548 1.00 62.06 88 ILE A C 1
ATOM 669 O O . ILE A 1 88 ? 9.603 12.709 2.060 1.00 62.06 88 ILE A O 1
ATOM 673 N N . ALA A 1 89 ? 8.216 14.191 2.962 1.00 53.28 89 ALA A N 1
ATOM 674 C CA . ALA A 1 89 ? 9.160 15.301 2.769 1.00 53.28 89 ALA A CA 1
ATOM 675 C C . ALA A 1 89 ? 10.083 15.598 3.958 1.00 53.28 89 ALA A C 1
ATOM 677 O O . ALA A 1 89 ? 11.128 16.188 3.716 1.00 53.28 89 ALA A O 1
ATOM 678 N N . ASP A 1 90 ? 9.761 15.211 5.197 1.00 58.88 90 ASP A N 1
ATOM 679 C CA . ASP A 1 90 ? 10.677 15.398 6.334 1.00 58.88 90 ASP A CA 1
ATOM 680 C C . ASP A 1 90 ? 10.185 14.611 7.565 1.00 58.88 90 ASP A C 1
ATOM 682 O O . ASP A 1 90 ? 9.029 14.757 7.961 1.00 58.88 90 ASP A O 1
ATOM 686 N N . GLY A 1 91 ? 11.035 13.774 8.172 1.00 74.88 91 GLY A N 1
ATOM 687 C CA . GLY A 1 91 ? 10.746 13.108 9.454 1.00 74.88 91 GLY A CA 1
ATOM 688 C C . GLY A 1 91 ? 10.278 11.647 9.382 1.00 74.88 91 GLY A C 1
ATOM 689 O O . GLY A 1 91 ? 10.798 10.851 8.599 1.00 74.88 91 GLY A O 1
ATOM 690 N N . THR A 1 92 ? 9.349 11.274 10.267 1.00 77.62 92 THR A N 1
ATOM 691 C CA . THR A 1 92 ? 8.749 9.930 10.361 1.00 77.62 92 THR A CA 1
ATOM 692 C C . THR A 1 92 ? 7.360 9.948 9.745 1.00 77.62 92 THR A C 1
ATOM 694 O O . THR A 1 92 ? 6.604 10.896 9.932 1.00 77.62 92 THR A O 1
ATOM 697 N N . ILE A 1 93 ? 7.031 8.897 9.004 1.00 78.81 93 ILE A N 1
ATOM 698 C CA . ILE A 1 93 ? 5.739 8.727 8.360 1.00 78.81 93 ILE A CA 1
ATOM 699 C C . ILE A 1 93 ? 5.012 7.608 9.090 1.00 78.81 93 ILE A C 1
ATOM 701 O O . ILE A 1 93 ? 5.451 6.455 9.056 1.00 78.81 93 ILE A O 1
ATOM 705 N N . ASP A 1 94 ? 3.890 7.944 9.713 1.00 83.06 94 ASP A N 1
ATOM 706 C CA . ASP A 1 94 ? 2.951 6.965 10.238 1.00 83.06 94 ASP A CA 1
ATOM 707 C C . ASP A 1 94 ? 1.895 6.674 9.170 1.00 83.06 94 ASP A C 1
ATOM 709 O O . ASP A 1 94 ? 1.166 7.556 8.720 1.00 83.06 94 ASP A O 1
ATOM 713 N N . LEU A 1 95 ? 1.809 5.426 8.730 1.00 82.81 95 LEU A N 1
ATOM 714 C CA . LEU A 1 95 ? 0.821 4.958 7.764 1.00 82.81 95 LEU A CA 1
ATOM 715 C C . LEU A 1 95 ? -0.077 3.941 8.450 1.00 82.81 95 LEU A C 1
ATOM 717 O O . LEU A 1 95 ? 0.383 2.910 8.936 1.00 82.81 95 LEU A O 1
ATOM 721 N N . GLU A 1 96 ? -1.374 4.221 8.470 1.00 88.25 96 GLU A N 1
ATOM 722 C CA . GLU A 1 96 ? -2.376 3.194 8.709 1.00 88.25 96 GLU A CA 1
ATOM 723 C C . GLU A 1 96 ? -2.721 2.539 7.375 1.00 88.25 96 GLU A C 1
ATOM 725 O O . GLU A 1 96 ? -3.082 3.210 6.412 1.00 88.25 96 GLU A O 1
ATOM 730 N N . ILE A 1 97 ? -2.578 1.224 7.329 1.00 89.88 97 ILE A N 1
ATOM 731 C CA . ILE A 1 97 ? -2.870 0.376 6.186 1.00 89.88 97 ILE A CA 1
ATOM 732 C C . ILE A 1 97 ? -4.011 -0.550 6.583 1.00 89.88 97 ILE A C 1
ATOM 734 O O . ILE A 1 97 ? -3.916 -1.275 7.569 1.00 89.88 97 ILE A O 1
ATOM 738 N N . GLU A 1 98 ? -5.080 -0.555 5.804 1.00 91.75 98 GLU A N 1
ATOM 739 C CA . GLU A 1 98 ? -6.186 -1.501 5.939 1.00 91.75 98 GLU A CA 1
ATOM 740 C C . GLU A 1 98 ? -6.209 -2.423 4.723 1.00 91.75 98 GLU A C 1
ATOM 742 O O . GLU A 1 98 ? -6.158 -1.954 3.585 1.00 91.75 98 GLU A O 1
ATO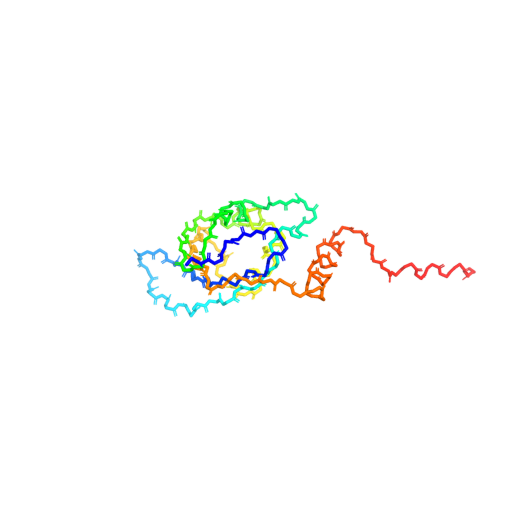M 747 N N . VAL A 1 99 ? -6.294 -3.733 4.949 1.00 92.62 99 VAL A N 1
ATOM 748 C CA . VAL A 1 99 ? -6.501 -4.706 3.874 1.00 92.62 99 VAL A CA 1
ATOM 749 C C . VAL A 1 99 ? -7.973 -4.673 3.486 1.00 92.62 99 VAL A C 1
ATOM 751 O O . VAL A 1 99 ? -8.813 -5.244 4.174 1.00 92.62 99 VAL A O 1
ATOM 754 N N . THR A 1 100 ? -8.307 -3.998 2.391 1.00 91.56 100 THR A N 1
ATOM 755 C CA . THR A 1 100 ? -9.702 -3.837 1.951 1.00 91.56 100 THR A CA 1
ATOM 756 C C . THR A 1 100 ? -10.158 -4.923 0.990 1.00 91.56 100 THR A C 1
ATOM 758 O O . THR A 1 100 ? -11.359 -5.096 0.806 1.00 91.56 100 THR A O 1
ATOM 761 N N . GLY A 1 101 ? -9.226 -5.662 0.385 1.00 89.56 101 GLY A N 1
ATOM 762 C CA . GLY A 1 101 ? -9.573 -6.787 -0.471 1.00 89.56 101 GLY A CA 1
ATOM 763 C C . GLY A 1 101 ? -8.396 -7.693 -0.782 1.00 89.56 101 GLY A C 1
ATOM 764 O O . GLY A 1 101 ? -7.301 -7.221 -1.090 1.00 89.56 101 GLY A O 1
ATOM 765 N N . VAL A 1 102 ? -8.634 -9.002 -0.766 1.00 91.12 102 VAL A N 1
ATOM 766 C CA . VAL A 1 102 ? -7.670 -9.996 -1.254 1.00 91.12 102 VAL A CA 1
ATOM 767 C C . VAL A 1 102 ? -8.359 -10.886 -2.277 1.00 91.12 102 VAL A C 1
ATOM 769 O O . VAL A 1 102 ? -9.304 -11.607 -1.969 1.00 91.12 102 VAL A O 1
ATOM 772 N N . THR A 1 103 ? -7.889 -10.822 -3.519 1.00 89.81 103 THR A N 1
ATOM 773 C CA . THR A 1 103 ? -8.506 -11.513 -4.659 1.00 89.81 103 THR A CA 1
ATOM 774 C C . THR A 1 103 ? -7.468 -12.283 -5.464 1.00 89.81 103 THR A C 1
ATOM 776 O O . THR A 1 103 ? -6.260 -12.089 -5.309 1.00 89.81 103 THR A O 1
ATOM 779 N N . ASP A 1 104 ? -7.932 -13.200 -6.308 1.00 86.75 104 ASP A N 1
ATOM 780 C CA . ASP A 1 104 ? -7.058 -13.856 -7.275 1.00 86.75 104 ASP A CA 1
ATOM 781 C C . ASP A 1 104 ? -6.622 -12.848 -8.344 1.00 86.75 104 ASP A C 1
ATOM 783 O O . ASP A 1 104 ? -7.445 -12.080 -8.847 1.00 86.75 104 ASP A O 1
ATOM 787 N N . ALA A 1 105 ? -5.325 -12.801 -8.637 1.00 85.31 105 ALA A N 1
ATOM 788 C CA . ALA A 1 105 ? -4.813 -11.923 -9.675 1.00 85.31 105 ALA A CA 1
ATOM 789 C C . ALA A 1 105 ? -5.045 -12.565 -11.042 1.00 85.31 105 ALA A C 1
ATOM 791 O O . ALA A 1 105 ? -4.669 -13.716 -11.254 1.00 85.31 105 ALA A O 1
ATOM 792 N N . ASP A 1 106 ? -5.605 -11.814 -11.990 1.00 84.88 106 ASP A N 1
ATOM 793 C CA . ASP A 1 106 ? -5.718 -12.317 -13.356 1.00 84.88 106 ASP A CA 1
ATOM 794 C C . ASP A 1 106 ? -4.320 -12.541 -13.956 1.00 84.88 106 ASP A C 1
ATOM 796 O O . ASP A 1 106 ? -3.391 -11.762 -13.714 1.00 84.88 106 ASP A O 1
ATOM 800 N N . ASN A 1 107 ? -4.175 -13.573 -14.792 1.00 81.06 107 ASN A N 1
ATOM 801 C CA . ASN A 1 107 ? -2.914 -13.908 -15.458 1.00 81.06 107 ASN A CA 1
ATOM 802 C C . ASN A 1 107 ? -2.274 -12.689 -16.142 1.00 81.06 107 ASN A C 1
ATOM 804 O O . ASN A 1 107 ? -1.054 -12.526 -16.116 1.00 81.06 107 ASN A O 1
ATOM 808 N N . ARG A 1 108 ? -3.082 -11.797 -16.729 1.00 83.19 108 ARG A N 1
ATOM 809 C CA . ARG A 1 108 ? -2.589 -10.571 -17.361 1.00 83.19 108 ARG A CA 1
ATOM 810 C C . ARG A 1 108 ? -2.022 -9.578 -16.346 1.00 83.19 108 ARG A C 1
ATOM 812 O O . ARG A 1 108 ? -1.013 -8.939 -16.639 1.00 83.19 108 ARG A O 1
ATOM 819 N N . GLU A 1 109 ? -2.649 -9.438 -15.181 1.00 80.56 109 GLU A N 1
ATOM 820 C CA . GLU A 1 109 ? -2.185 -8.549 -14.109 1.00 80.56 109 GLU A CA 1
ATOM 821 C C . GLU A 1 109 ? -0.895 -9.075 -13.475 1.00 80.56 109 GLU A C 1
ATOM 823 O O . GLU A 1 109 ? 0.037 -8.300 -13.260 1.00 80.56 109 GLU A O 1
ATOM 828 N N . VAL A 1 110 ? -0.799 -10.393 -13.271 1.00 79.06 110 VAL A N 1
ATOM 829 C CA . VAL A 1 110 ? 0.434 -11.045 -12.808 1.00 79.06 110 VAL A CA 1
ATOM 830 C C . VAL A 1 110 ? 1.574 -10.789 -13.789 1.00 79.06 110 VAL A C 1
ATOM 832 O O . VAL A 1 110 ? 2.628 -10.302 -13.386 1.00 79.06 110 VAL A O 1
ATOM 835 N N . VAL A 1 111 ? 1.361 -11.039 -15.087 1.00 76.69 111 VAL A N 1
ATOM 836 C CA . VAL A 1 111 ? 2.388 -10.815 -16.119 1.00 76.69 111 VAL A CA 1
ATOM 837 C C . VAL A 1 111 ? 2.818 -9.348 -16.170 1.00 76.69 111 VAL A C 1
ATOM 839 O O . VAL A 1 111 ? 4.008 -9.071 -16.287 1.00 76.69 111 VAL A O 1
ATOM 842 N N . GLN A 1 112 ? 1.891 -8.395 -16.039 1.00 80.62 112 GLN A N 1
ATOM 843 C CA . GLN A 1 112 ? 2.232 -6.969 -15.991 1.00 80.62 112 GLN A CA 1
ATOM 844 C C . GLN A 1 112 ? 3.045 -6.597 -14.751 1.00 80.62 112 GLN A C 1
ATOM 846 O O . GLN A 1 112 ? 3.986 -5.809 -14.853 1.00 80.62 112 GLN A O 1
ATOM 851 N N . ALA A 1 113 ? 2.691 -7.142 -13.588 1.00 77.69 113 ALA A N 1
ATOM 852 C CA . ALA A 1 113 ? 3.390 -6.868 -12.342 1.00 77.69 113 ALA A CA 1
ATOM 853 C C . ALA A 1 113 ? 4.809 -7.456 -12.360 1.00 77.69 113 ALA A C 1
ATOM 855 O O . ALA A 1 113 ? 5.768 -6.747 -12.058 1.00 77.69 113 ALA A O 1
ATOM 856 N N . VAL A 1 114 ? 4.956 -8.695 -12.838 1.00 75.38 114 VAL A N 1
ATOM 857 C CA . VAL A 1 114 ? 6.256 -9.343 -13.055 1.00 75.38 114 VAL A CA 1
ATOM 858 C C . VAL A 1 114 ? 7.077 -8.577 -14.093 1.00 75.38 114 VAL A C 1
ATOM 860 O O . VAL A 1 114 ? 8.241 -8.282 -13.853 1.00 75.38 114 VAL A O 1
ATOM 863 N N . ALA A 1 115 ? 6.486 -8.165 -15.219 1.00 75.94 115 ALA A N 1
ATOM 864 C CA . ALA A 1 115 ? 7.192 -7.370 -16.224 1.00 75.94 115 ALA A CA 1
ATOM 865 C C . ALA A 1 115 ? 7.690 -6.031 -15.657 1.00 75.94 115 ALA A C 1
ATOM 867 O O . ALA A 1 115 ? 8.808 -5.621 -15.963 1.00 75.94 115 ALA A O 1
ATOM 868 N N . LYS A 1 116 ? 6.905 -5.360 -14.802 1.00 72.81 116 LYS A N 1
ATOM 869 C CA . LYS A 1 116 ? 7.338 -4.136 -14.105 1.00 72.81 116 LYS A CA 1
ATOM 870 C C . LYS A 1 116 ? 8.482 -4.403 -13.126 1.00 72.81 116 LYS A C 1
ATOM 872 O O . LYS A 1 116 ? 9.427 -3.621 -13.099 1.00 72.81 116 LYS A O 1
ATOM 877 N N . ALA A 1 117 ? 8.425 -5.504 -12.378 1.00 68.69 117 ALA A N 1
ATOM 878 C CA . ALA A 1 117 ? 9.487 -5.907 -11.458 1.00 68.69 117 ALA A CA 1
ATOM 879 C C . ALA A 1 117 ? 10.796 -6.251 -12.198 1.00 68.69 117 ALA A C 1
ATOM 881 O O . ALA A 1 117 ? 11.881 -5.850 -11.774 1.00 68.69 117 ALA A O 1
ATOM 882 N N . LEU A 1 118 ? 10.697 -6.921 -13.351 1.00 64.75 118 LEU A N 1
ATOM 883 C CA . LEU A 1 118 ? 11.836 -7.274 -14.206 1.00 64.75 118 LEU A CA 1
ATOM 884 C C . LEU A 1 118 ? 12.377 -6.083 -15.009 1.00 64.75 118 LEU A 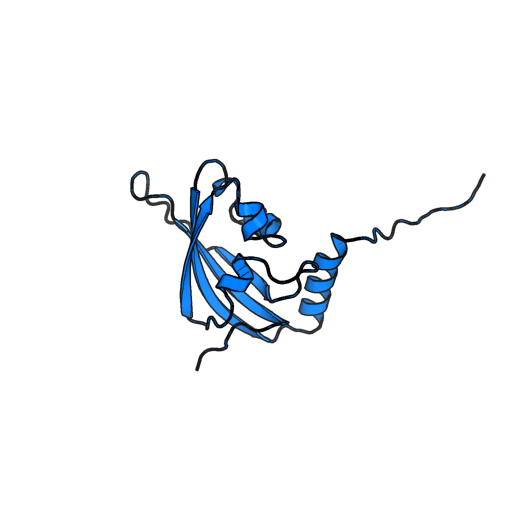C 1
ATOM 886 O O . LEU A 1 118 ? 13.566 -6.032 -15.304 1.00 64.75 118 LEU A O 1
ATOM 890 N N . SER A 1 119 ? 11.548 -5.086 -15.328 1.00 58.50 119 SER A N 1
ATOM 891 C CA . SER A 1 119 ? 11.985 -3.891 -16.071 1.00 58.50 119 SER A CA 1
ATOM 892 C C . SER A 1 119 ? 13.012 -3.047 -15.305 1.00 58.50 119 SER A C 1
ATOM 894 O O . SER A 1 119 ? 13.755 -2.288 -15.922 1.00 58.50 119 SER A O 1
ATOM 896 N N . HIS A 1 120 ? 13.095 -3.195 -13.978 1.00 50.03 120 HIS A N 1
ATOM 897 C CA . HIS A 1 120 ? 14.134 -2.574 -13.149 1.00 50.03 120 HIS A CA 1
ATOM 898 C C . HIS A 1 120 ? 15.435 -3.400 -13.070 1.00 50.03 120 HIS A C 1
ATOM 900 O O . HIS A 1 120 ? 16.450 -2.900 -12.594 1.00 50.03 120 HIS A O 1
ATOM 906 N N . GLY A 1 121 ? 15.426 -4.639 -13.573 1.00 43.97 121 GLY A N 1
ATOM 907 C CA . GLY A 1 121 ? 16.551 -5.571 -13.592 1.00 43.97 121 GLY A CA 1
ATOM 908 C C . GLY A 1 121 ? 16.797 -6.117 -14.996 1.00 43.97 121 GLY A C 1
ATOM 909 O O . GLY A 1 121 ? 16.561 -7.287 -15.258 1.00 43.97 121 GLY A O 1
ATOM 910 N N . GLY A 1 122 ? 17.281 -5.261 -15.899 1.00 45.62 122 GLY A N 1
ATOM 911 C CA . GLY A 1 122 ? 17.930 -5.683 -17.143 1.00 45.62 122 GLY A CA 1
ATOM 912 C C . GLY A 1 122 ? 17.027 -6.326 -18.199 1.00 45.62 122 GLY A C 1
ATOM 913 O O . GLY A 1 122 ? 17.000 -7.538 -18.336 1.00 45.62 122 GLY A O 1
ATOM 914 N N . CYS A 1 123 ? 16.407 -5.506 -19.047 1.00 40.91 123 CYS A N 1
ATOM 915 C CA . CYS A 1 123 ? 16.550 -5.597 -20.507 1.00 40.91 123 CYS A CA 1
ATOM 916 C C . CYS A 1 123 ? 15.757 -4.444 -21.132 1.00 40.91 123 CYS A C 1
ATOM 918 O O . CYS A 1 123 ? 14.585 -4.571 -21.485 1.00 40.91 123 CYS A O 1
ATOM 920 N N . GLY A 1 124 ? 16.407 -3.288 -21.269 1.00 40.75 124 GLY A N 1
ATOM 921 C CA . GLY A 1 124 ? 15.964 -2.309 -22.246 1.00 40.75 124 GLY A CA 1
ATOM 922 C C . GLY A 1 124 ? 16.115 -2.940 -23.624 1.00 40.75 124 GLY A C 1
ATOM 923 O O . GLY A 1 124 ? 17.225 -3.028 -24.145 1.00 40.75 124 GLY A O 1
ATOM 924 N N . THR A 1 125 ? 15.007 -3.382 -24.215 1.00 42.91 125 THR A N 1
ATOM 925 C CA . THR A 1 125 ? 14.922 -3.685 -25.645 1.00 42.91 125 THR A CA 1
ATOM 926 C C . THR A 1 125 ? 15.061 -2.387 -26.446 1.00 42.91 125 THR A C 1
ATOM 928 O O . THR A 1 125 ? 14.119 -1.854 -27.017 1.00 42.91 125 THR A O 1
ATOM 931 N N . SER A 1 126 ? 16.281 -1.864 -26.467 1.00 47.72 126 SER A N 1
ATOM 932 C CA . SER A 1 126 ? 16.797 -0.970 -27.492 1.00 47.72 126 SER A CA 1
ATOM 933 C C . SER A 1 126 ? 18.232 -1.384 -27.817 1.00 47.72 126 SER A C 1
ATOM 935 O O . SER A 1 126 ? 19.136 -0.559 -27.911 1.00 47.72 126 SER A O 1
ATOM 937 N N . CYS A 1 127 ? 18.454 -2.680 -28.043 1.00 45.41 127 CYS A N 1
ATOM 938 C CA . CYS A 1 127 ? 19.567 -3.123 -28.878 1.00 45.41 127 CYS A CA 1
ATOM 939 C C . CYS A 1 127 ? 19.175 -2.951 -30.352 1.00 45.41 127 CYS A C 1
ATOM 941 O O . CYS A 1 127 ? 19.106 -3.905 -31.116 1.00 45.41 127 CYS A O 1
ATOM 943 N N . GLY A 1 128 ? 18.949 -1.700 -30.753 1.00 44.34 128 GLY A N 1
ATOM 944 C CA . GLY A 1 128 ? 19.139 -1.258 -32.129 1.00 44.34 128 GLY A CA 1
ATOM 945 C C . GLY A 1 128 ? 20.627 -1.021 -32.371 1.00 44.34 128 GLY A C 1
ATOM 946 O O . GLY A 1 128 ? 21.023 0.082 -32.726 1.00 44.34 128 GLY A O 1
ATOM 947 N N . CYS A 1 129 ? 21.474 -2.027 -32.127 1.00 44.91 129 CYS A N 1
ATOM 948 C CA . CYS A 1 129 ? 22.855 -1.995 -32.598 1.00 44.91 129 CYS A CA 1
ATOM 949 C C . CYS A 1 129 ? 22.822 -2.390 -34.078 1.00 44.91 129 CYS A C 1
ATOM 951 O O . CYS A 1 129 ? 23.097 -3.526 -34.460 1.00 44.91 129 CYS A O 1
ATOM 953 N N . GLY A 1 130 ? 22.373 -1.440 -34.900 1.00 41.62 130 GLY A N 1
ATOM 954 C CA . GLY A 1 130 ? 22.629 -1.450 -36.327 1.00 41.62 130 GLY A CA 1
ATOM 955 C C . GLY A 1 130 ? 24.127 -1.287 -36.513 1.00 41.62 130 GLY A C 1
ATOM 956 O O . GLY A 1 130 ? 24.661 -0.190 -36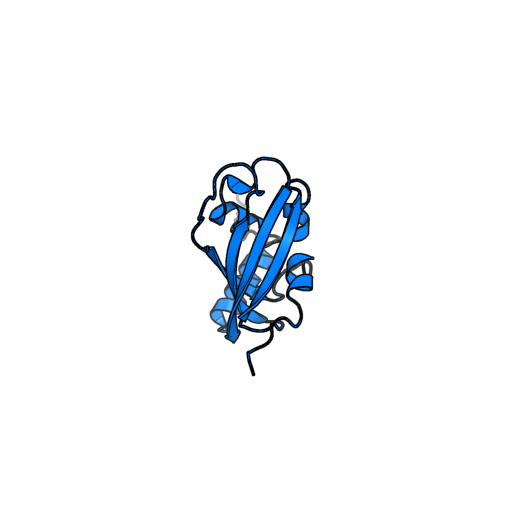.395 1.00 41.62 130 GLY A O 1
ATOM 957 N N . CYS A 1 131 ? 24.807 -2.402 -36.748 1.00 60.94 131 CYS A N 1
ATOM 958 C CA . CYS A 1 131 ? 26.142 -2.399 -37.312 1.00 60.94 131 CYS A CA 1
ATOM 959 C C . CYS A 1 131 ? 26.019 -1.799 -38.723 1.00 60.94 131 CYS A C 1
ATOM 961 O O . CYS A 1 131 ? 25.343 -2.374 -39.577 1.00 60.94 131 CYS A O 1
ATOM 963 N N . GLY A 1 132 ? 26.594 -0.618 -38.943 1.00 53.28 132 GLY A N 1
ATOM 964 C CA . GLY A 1 132 ? 26.518 0.071 -40.226 1.00 53.28 132 GLY A CA 1
ATOM 965 C C . GLY A 1 132 ? 27.379 1.330 -40.270 1.00 53.28 132 GLY A C 1
ATOM 966 O O . GLY A 1 132 ? 26.877 2.402 -39.953 1.00 53.28 132 GLY A O 1
ATOM 967 N N . CYS A 1 133 ? 28.618 1.133 -40.739 1.00 42.94 133 CYS A N 1
ATOM 968 C CA . CYS A 1 133 ? 29.621 2.110 -41.198 1.00 42.94 133 CYS A CA 1
ATOM 969 C C . CYS A 1 133 ? 30.325 2.972 -40.140 1.00 42.94 133 CYS A C 1
ATOM 971 O O . CYS A 1 133 ? 29.692 3.875 -39.557 1.00 42.94 133 CYS A O 1
#

Foldseek 3Di:
DFDAQDAQKWWKKWKDWDDDPDDDPPPPDTDIDIATQQLAPVGAALQSVVSHRDGAFDKDKDKAFLVCLCRRCPPCSVVCCVRVPCPSPHTIIIMIMGGHHIGRDDPVRSVVRNCSNCVVPDDDPPPPVPPDD

Sequence (133 aa):
MGATIQVLKKVTLSLVAKTEPGKCSTNAPPIPLVFIYGVGSDGLCPFETALWDKHEGEKLVVSVKATDVQEYFGHLFHTLCHMLGKQIADGTIDLEIEVTGVTDADNREVVQAVAKALSHGGCGTSCGCGCGC